Protein AF-A0A0F5VH90-F1 (afdb_monomer)

Secondary structure (DSSP, 8-state):
--HHHHHHHHHHHHHHHHHHHHHHHHH--HHHHHHHHHHHHHHHHHHHIIIIISS--TTSS-TT-S-PPP--HHHHHHHHHHHHHHHHTS-HHHHHHHHHHHHHHHS----

Radius of gyration: 16.77 Å; Cα contacts (8 Å, |Δi|>4): 88; chains: 1; bounding box: 46×40×39 Å

Sequence (111 aa):
MTMLIYFFMSILGVYLTHKASLPYTKNNKAPYFILWAIVYVFFNAQQYSMFFDKEVLSYWFFPLSDTSFEINGWIQANALFFLIINTATIPPSKVGRWFRISKGLLFPNRN

Foldseek 3Di:
DDPVVVVVLLVVLLVVLLVLLVVCLVPVDPVSVVSSVVSLCLNLVQLCCCQPVVWGDCPHPPVPDPDTDGNDPVNNVVSVVSNVSSVVSPRPPCVVVVVVVVCCVVCVPPD

pLDDT: mean 77.75, std 14.22, range [44.81, 93.62]

Structure (mmCIF, N/CA/C/O backbone):
data_AF-A0A0F5VH90-F1
#
_entry.id   AF-A0A0F5VH90-F1
#
loop_
_atom_site.group_PDB
_atom_site.id
_atom_site.type_symbol
_atom_site.label_atom_id
_atom_site.label_alt_id
_atom_site.label_comp_id
_atom_site.label_asym_id
_atom_site.label_entity_id
_atom_site.label_seq_id
_atom_site.pdbx_PDB_ins_code
_atom_site.Cartn_x
_atom_site.Cartn_y
_atom_site.Cartn_z
_atom_site.occupancy
_atom_site.B_iso_or_equiv
_atom_site.auth_seq_id
_atom_site.auth_comp_id
_atom_site.auth_asym_id
_atom_site.auth_atom_id
_atom_site.pdbx_PDB_model_num
ATOM 1 N N . MET A 1 1 ? 11.291 7.210 -13.775 1.00 61.59 1 MET A N 1
ATOM 2 C CA . MET A 1 1 ? 11.597 7.062 -12.324 1.00 61.59 1 MET A CA 1
ATOM 3 C C . MET A 1 1 ? 12.911 6.300 -12.113 1.00 61.59 1 MET A C 1
ATOM 5 O O . MET A 1 1 ? 13.117 5.301 -12.788 1.00 61.59 1 MET A O 1
ATOM 9 N N . THR A 1 2 ? 13.797 6.715 -11.193 1.00 71.19 2 THR A N 1
ATOM 10 C CA . THR A 1 2 ? 14.955 5.882 -10.799 1.00 71.19 2 THR A CA 1
ATOM 11 C C . THR A 1 2 ? 14.517 4.809 -9.795 1.00 71.19 2 THR A C 1
ATOM 13 O O . THR A 1 2 ? 13.737 5.088 -8.885 1.00 71.19 2 THR A O 1
ATOM 16 N N . MET A 1 3 ? 15.028 3.580 -9.936 1.00 73.06 3 MET A N 1
ATOM 17 C CA . MET A 1 3 ? 14.755 2.434 -9.040 1.00 73.06 3 MET A CA 1
ATOM 18 C C . MET A 1 3 ? 14.870 2.776 -7.545 1.00 73.06 3 MET A C 1
ATOM 20 O O . MET A 1 3 ? 14.125 2.264 -6.714 1.00 73.06 3 MET A O 1
ATOM 24 N N . LEU A 1 4 ? 15.784 3.683 -7.207 1.00 79.94 4 LEU A N 1
ATOM 25 C CA . LEU A 1 4 ? 16.024 4.127 -5.840 1.00 79.94 4 LEU A CA 1
ATOM 26 C C . LEU A 1 4 ? 14.834 4.905 -5.256 1.00 79.94 4 LEU A C 1
ATOM 28 O O . LEU A 1 4 ? 14.458 4.671 -4.110 1.00 79.94 4 LEU A O 1
ATOM 32 N N . ILE A 1 5 ? 14.202 5.778 -6.049 1.00 78.88 5 ILE A N 1
ATOM 33 C CA . ILE A 1 5 ? 13.009 6.530 -5.629 1.00 78.88 5 ILE A CA 1
ATOM 34 C C . ILE A 1 5 ? 11.844 5.568 -5.388 1.00 78.88 5 ILE A C 1
ATOM 36 O O . ILE A 1 5 ? 11.161 5.678 -4.373 1.00 78.88 5 ILE A O 1
ATOM 40 N N . TYR A 1 6 ? 11.649 4.589 -6.275 1.00 79.38 6 TYR A N 1
ATOM 41 C CA . TYR A 1 6 ? 10.637 3.548 -6.087 1.00 79.38 6 TYR A CA 1
ATOM 42 C C . TYR A 1 6 ? 10.827 2.800 -4.764 1.00 79.38 6 TYR A C 1
ATOM 44 O O . TYR A 1 6 ? 9.881 2.653 -3.988 1.00 79.38 6 TYR A O 1
ATOM 52 N N . PHE A 1 7 ? 12.053 2.348 -4.492 1.00 84.19 7 PHE A N 1
ATOM 53 C CA . PHE A 1 7 ? 12.355 1.580 -3.289 1.00 84.19 7 PHE A CA 1
ATOM 54 C C . PHE A 1 7 ? 12.126 2.412 -2.023 1.00 84.19 7 PHE A C 1
ATOM 56 O O . PHE A 1 7 ? 11.484 1.951 -1.078 1.00 84.19 7 PHE A O 1
ATOM 63 N N . PHE A 1 8 ? 12.561 3.675 -2.039 1.00 86.88 8 PHE A N 1
ATOM 64 C CA . PHE A 1 8 ? 12.330 4.614 -0.946 1.00 86.88 8 PHE A CA 1
ATOM 65 C C . PHE A 1 8 ? 10.835 4.844 -0.693 1.00 86.88 8 PHE A C 1
ATOM 67 O O . PHE A 1 8 ? 10.374 4.720 0.442 1.00 86.88 8 PHE A O 1
ATOM 74 N N . MET A 1 9 ? 10.061 5.106 -1.748 1.00 85.38 9 MET A N 1
ATOM 75 C CA . MET A 1 9 ? 8.614 5.316 -1.646 1.00 85.38 9 MET A CA 1
ATOM 76 C C . MET A 1 9 ? 7.880 4.057 -1.179 1.00 85.38 9 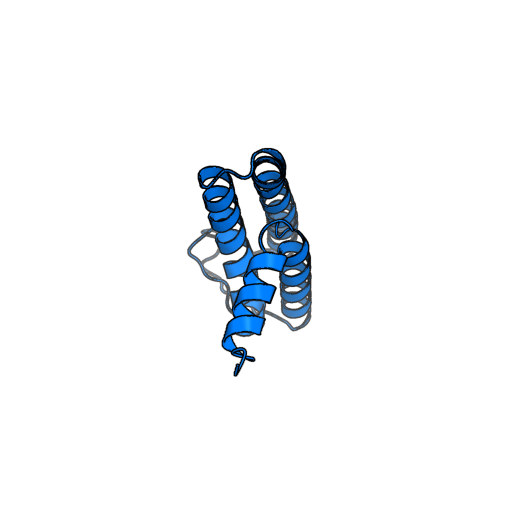MET A C 1
ATOM 78 O O . MET A 1 9 ? 6.907 4.156 -0.435 1.00 85.38 9 MET A O 1
ATOM 82 N N . SER A 1 10 ? 8.362 2.874 -1.557 1.00 87.69 10 SER A N 1
ATOM 83 C CA . SER A 1 10 ? 7.785 1.599 -1.126 1.00 87.69 10 SER A CA 1
ATOM 84 C C . SER A 1 10 ? 8.027 1.340 0.364 1.00 87.69 10 SER A C 1
ATOM 86 O O . SER A 1 10 ? 7.089 0.999 1.086 1.00 87.69 10 SER A O 1
ATOM 88 N N . ILE A 1 11 ? 9.246 1.587 0.858 1.00 91.19 11 ILE A N 1
ATOM 89 C CA . ILE A 1 11 ? 9.564 1.519 2.295 1.00 91.19 11 ILE A CA 1
ATOM 90 C C . ILE A 1 11 ? 8.746 2.548 3.079 1.00 91.19 11 ILE A C 1
ATOM 92 O O . ILE A 1 11 ? 8.159 2.219 4.114 1.00 91.19 11 ILE A O 1
ATOM 96 N N . LEU A 1 12 ? 8.677 3.785 2.581 1.00 90.62 12 LEU A N 1
ATOM 97 C CA . LEU A 1 12 ? 7.886 4.844 3.196 1.00 90.62 12 LEU A CA 1
ATOM 98 C C . LEU A 1 12 ? 6.403 4.457 3.259 1.00 90.62 12 LEU A C 1
ATOM 100 O O . LEU A 1 12 ? 5.772 4.634 4.299 1.00 90.62 12 LEU A O 1
ATOM 104 N N . GLY A 1 13 ? 5.868 3.871 2.187 1.00 89.62 13 GLY A N 1
ATOM 105 C CA . GLY A 1 13 ? 4.498 3.372 2.128 1.00 89.62 13 GLY A CA 1
ATOM 106 C C . GLY A 1 13 ? 4.207 2.313 3.185 1.00 89.62 13 GLY A C 1
ATOM 107 O O . GLY A 1 13 ? 3.218 2.430 3.910 1.00 89.62 13 GLY A O 1
ATOM 108 N N . VAL A 1 14 ? 5.100 1.334 3.352 1.00 92.19 14 VAL A N 1
ATOM 109 C CA . VAL A 1 14 ? 4.989 0.324 4.419 1.00 92.19 14 VAL A CA 1
ATOM 110 C C . VAL A 1 14 ? 5.005 0.978 5.799 1.00 92.19 14 VAL A C 1
ATOM 112 O O . VAL A 1 14 ? 4.144 0.691 6.635 1.00 92.19 14 VAL A O 1
ATOM 115 N N . TYR A 1 15 ? 5.952 1.887 6.040 1.00 93.62 15 TYR A N 1
ATOM 116 C CA . TYR A 1 15 ? 6.072 2.587 7.317 1.00 93.62 15 TYR A CA 1
ATOM 117 C C . TYR A 1 15 ? 4.809 3.389 7.652 1.00 93.62 15 TYR A C 1
ATOM 119 O O . TYR A 1 15 ? 4.274 3.265 8.756 1.00 93.62 15 TYR A O 1
ATOM 127 N N . LEU A 1 16 ? 4.298 4.175 6.701 1.00 92.94 16 LEU A N 1
ATOM 128 C CA . LEU A 1 16 ? 3.093 4.984 6.883 1.00 92.94 16 LEU A CA 1
ATOM 129 C C . LEU A 1 16 ? 1.849 4.116 7.074 1.00 92.94 16 LEU A C 1
ATOM 131 O O . LEU A 1 16 ? 1.047 4.401 7.963 1.00 92.94 16 LEU A O 1
ATOM 135 N N . THR A 1 17 ? 1.714 3.030 6.312 1.00 92.75 17 THR A N 1
ATOM 136 C CA . THR A 1 17 ? 0.592 2.091 6.452 1.00 92.75 17 THR A CA 1
ATOM 137 C C . THR A 1 17 ? 0.608 1.425 7.829 1.00 92.75 17 THR A C 1
ATOM 139 O O . THR A 1 17 ? -0.420 1.379 8.509 1.00 92.75 17 THR A O 1
ATOM 142 N N . HIS A 1 18 ? 1.781 0.993 8.303 1.00 92.69 18 HIS A N 1
ATOM 143 C CA . HIS A 1 18 ? 1.941 0.466 9.656 1.00 92.69 18 HIS A CA 1
ATOM 144 C C . HIS A 1 18 ? 1.617 1.522 10.724 1.00 92.69 18 HIS A C 1
ATOM 146 O O . HIS A 1 18 ? 0.850 1.260 11.650 1.00 92.69 18 HIS A O 1
ATOM 152 N N . LYS A 1 19 ? 2.132 2.750 10.596 1.00 93.19 19 LYS A N 1
ATOM 153 C CA . LYS A 1 19 ? 1.818 3.832 11.543 1.00 93.19 19 LYS A CA 1
ATOM 154 C C . LYS A 1 19 ? 0.332 4.177 11.561 1.00 93.19 19 LYS A C 1
ATOM 156 O O . LYS A 1 19 ? -0.198 4.426 12.641 1.00 93.19 19 LYS A O 1
ATOM 161 N N . ALA A 1 20 ? -0.347 4.142 10.417 1.00 92.06 20 ALA A N 1
ATOM 162 C CA . ALA A 1 20 ? -1.786 4.366 10.325 1.00 92.06 20 ALA A CA 1
ATOM 163 C C . ALA A 1 20 ? -2.609 3.221 10.948 1.00 92.06 20 ALA A C 1
ATOM 165 O O . ALA A 1 20 ? -3.706 3.464 11.457 1.00 92.06 20 ALA A O 1
ATOM 166 N N . SER A 1 21 ? -2.085 1.988 10.977 1.00 92.06 21 SER A N 1
ATOM 167 C CA . SER A 1 21 ? -2.784 0.842 11.578 1.00 92.06 21 SER A CA 1
ATOM 168 C C . SER A 1 21 ? -2.741 0.838 13.114 1.00 92.06 21 SER A C 1
ATOM 170 O O . SER A 1 21 ? -3.664 0.320 13.757 1.00 92.06 21 SER A O 1
ATOM 172 N N . LEU A 1 22 ? -1.728 1.463 13.732 1.00 91.56 22 LEU A N 1
ATOM 173 C CA . LEU A 1 22 ? -1.570 1.515 15.194 1.00 91.56 22 LEU A CA 1
ATOM 174 C C . LEU A 1 22 ? -2.729 2.246 15.911 1.00 91.56 22 LEU A C 1
ATOM 176 O O . LEU A 1 22 ? -3.305 1.659 16.835 1.00 91.56 22 LEU A O 1
ATOM 180 N N . PRO A 1 23 ? -3.148 3.470 15.513 1.00 90.25 23 PRO A N 1
ATOM 181 C CA . PRO A 1 23 ? -4.299 4.144 16.114 1.00 90.25 23 PRO A CA 1
ATOM 182 C C . PRO A 1 23 ? -5.589 3.334 16.023 1.00 90.25 23 PRO A C 1
ATOM 184 O O . PRO A 1 23 ? -6.383 3.335 16.967 1.00 90.25 23 PRO A O 1
ATOM 187 N N . TYR A 1 24 ? -5.801 2.628 14.909 1.00 87.19 24 TYR A N 1
ATOM 188 C CA . TYR A 1 24 ? -6.969 1.769 14.760 1.00 87.19 24 TYR A CA 1
ATOM 189 C C . TYR A 1 24 ? -6.888 0.548 15.679 1.00 87.19 24 TYR A C 1
ATOM 191 O O . TYR A 1 24 ? -7.866 0.237 16.353 1.00 87.19 24 TYR A O 1
ATOM 199 N N . THR A 1 25 ? -5.724 -0.092 15.780 1.00 86.50 25 THR A N 1
ATOM 200 C CA . THR A 1 25 ? -5.512 -1.231 16.688 1.00 86.50 25 THR A CA 1
ATOM 201 C C . THR A 1 25 ? -5.759 -0.842 18.147 1.00 86.50 25 THR A C 1
ATOM 203 O O . THR A 1 25 ? -6.372 -1.606 18.888 1.00 86.50 25 THR A O 1
ATOM 206 N N . LYS A 1 26 ? -5.354 0.369 18.550 1.00 88.06 26 LYS A N 1
ATOM 207 C CA . LYS A 1 26 ? -5.527 0.867 19.922 1.00 88.06 26 LYS A CA 1
ATOM 208 C C . LYS A 1 26 ? -6.961 1.304 20.239 1.00 88.06 26 LYS A C 1
ATOM 210 O O . LYS A 1 26 ? -7.466 1.002 21.313 1.00 88.06 26 LYS A O 1
ATOM 215 N N . ASN A 1 27 ? -7.603 2.043 19.333 1.00 86.69 27 ASN A N 1
ATOM 216 C CA . ASN A 1 27 ? -8.879 2.709 19.621 1.00 86.69 27 ASN A CA 1
ATOM 217 C C . ASN A 1 27 ? -10.099 2.002 19.012 1.00 86.69 27 ASN A C 1
ATOM 219 O O . ASN A 1 27 ? -11.226 2.276 19.417 1.00 86.69 27 ASN A O 1
ATOM 223 N N . AS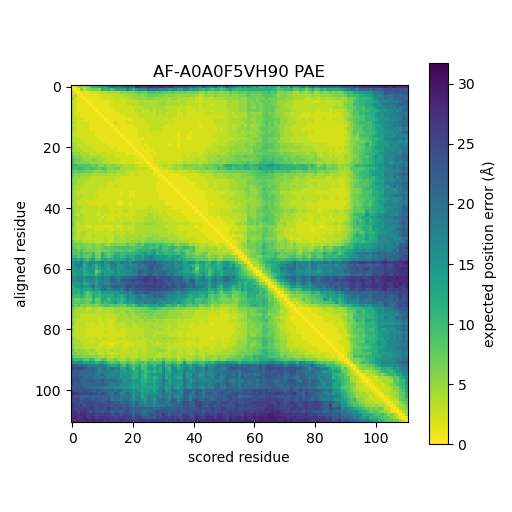N A 1 28 ? -9.895 1.155 17.999 1.00 85.75 28 ASN A N 1
ATOM 224 C CA . ASN A 1 28 ? -10.923 0.440 17.235 1.00 85.75 28 ASN A CA 1
ATOM 225 C C . ASN A 1 28 ? -12.068 1.332 16.701 1.00 85.75 28 ASN A C 1
ATOM 227 O O . ASN A 1 28 ? -13.202 0.882 16.536 1.00 85.75 28 ASN A O 1
ATOM 231 N N . LYS A 1 29 ? -11.787 2.613 16.418 1.00 86.81 29 LYS A N 1
ATOM 232 C CA . LYS A 1 29 ? -12.774 3.562 15.875 1.00 86.81 29 LYS A CA 1
ATOM 233 C C . LYS A 1 29 ? -12.727 3.597 14.348 1.00 86.81 29 LYS A C 1
ATOM 235 O O . LYS A 1 29 ? -11.650 3.602 13.755 1.00 86.81 29 LYS A O 1
ATOM 240 N N . ALA A 1 30 ? -13.903 3.703 13.729 1.00 88.50 30 ALA A N 1
ATOM 241 C CA . ALA A 1 30 ? -14.077 3.805 12.279 1.00 88.50 30 ALA A CA 1
ATOM 242 C C . ALA A 1 30 ? -13.184 4.854 11.575 1.00 88.50 30 ALA A C 1
ATOM 244 O O . ALA A 1 30 ? -12.581 4.487 10.571 1.00 88.50 30 ALA A O 1
ATOM 245 N N . PRO A 1 31 ? -13.007 6.101 12.065 1.00 91.69 31 PRO A N 1
ATOM 246 C CA . PRO A 1 31 ? -12.156 7.082 11.381 1.00 91.69 31 PRO A CA 1
ATOM 247 C C . PRO A 1 31 ? -10.699 6.628 11.227 1.00 91.69 31 PRO A C 1
ATOM 249 O O . PRO A 1 31 ? -10.105 6.846 10.177 1.00 91.69 31 PRO A O 1
ATOM 252 N N . TYR A 1 32 ? -10.129 5.937 12.221 1.00 90.19 32 TYR A N 1
ATOM 253 C CA . TYR A 1 32 ? -8.765 5.409 12.108 1.00 90.19 32 TYR A CA 1
ATOM 254 C C . TYR A 1 32 ? -8.675 4.250 11.114 1.00 90.19 32 TYR A C 1
ATOM 256 O O . TYR A 1 32 ? -7.667 4.115 10.429 1.00 90.19 32 TYR A O 1
ATOM 264 N N . PHE A 1 33 ? -9.730 3.436 11.010 1.00 89.06 33 PHE A N 1
ATOM 265 C CA . PHE A 1 33 ? -9.809 2.400 9.983 1.00 89.06 33 PHE A CA 1
ATOM 266 C C . PHE A 1 33 ? -9.883 3.006 8.583 1.00 89.06 33 PHE A C 1
ATOM 268 O O . PHE A 1 33 ? -9.170 2.552 7.699 1.00 89.06 33 PHE A O 1
ATOM 275 N N . ILE A 1 34 ? -10.713 4.034 8.387 1.00 91.06 34 ILE A N 1
ATOM 276 C CA . ILE A 1 34 ? -10.843 4.728 7.099 1.00 91.06 34 ILE A CA 1
ATOM 277 C C . ILE A 1 34 ? -9.506 5.364 6.711 1.00 91.06 34 ILE A C 1
ATOM 279 O O . ILE A 1 34 ? -9.056 5.177 5.587 1.00 91.06 34 ILE A O 1
ATOM 283 N N . LEU A 1 35 ? -8.834 6.039 7.649 1.00 91.88 35 LEU A N 1
ATOM 284 C CA . LEU A 1 35 ? -7.505 6.605 7.418 1.00 91.88 35 LEU A CA 1
ATOM 285 C C . LEU A 1 35 ? -6.495 5.528 7.001 1.00 91.88 35 LEU A C 1
ATOM 287 O O . LEU A 1 35 ? -5.806 5.692 5.997 1.00 91.88 35 LEU A O 1
ATOM 291 N N . TRP A 1 36 ? -6.431 4.416 7.739 1.00 92.75 36 TRP A N 1
ATOM 292 C CA . TRP A 1 36 ? -5.574 3.286 7.383 1.00 92.75 36 TRP A CA 1
ATOM 293 C C . TRP A 1 36 ? -5.922 2.715 6.003 1.00 92.75 36 TRP A C 1
ATOM 295 O O . TRP A 1 36 ? -5.018 2.487 5.208 1.00 92.75 36 TRP A O 1
ATOM 305 N N . ALA A 1 37 ? -7.207 2.524 5.699 1.00 90.88 37 ALA A N 1
ATOM 306 C CA . ALA A 1 37 ? -7.661 1.958 4.433 1.00 90.88 37 ALA A CA 1
ATOM 307 C C . ALA A 1 37 ? -7.302 2.859 3.246 1.00 90.88 37 ALA A C 1
ATOM 309 O O . ALA A 1 37 ? -6.856 2.352 2.221 1.00 90.88 37 ALA A O 1
ATOM 310 N N . ILE A 1 38 ? -7.431 4.182 3.398 1.00 91.25 38 ILE A N 1
ATOM 311 C CA . ILE A 1 38 ? -6.996 5.149 2.385 1.00 91.25 38 ILE A CA 1
ATOM 312 C C . ILE A 1 38 ? -5.493 5.004 2.150 1.00 91.25 38 ILE A C 1
ATOM 314 O O . ILE A 1 38 ? -5.095 4.773 1.016 1.00 91.25 38 ILE A O 1
ATOM 318 N N . VAL A 1 39 ? -4.668 5.061 3.204 1.00 90.75 39 VAL A N 1
ATOM 319 C CA . VAL A 1 39 ? -3.203 4.919 3.084 1.00 90.75 39 VAL A CA 1
ATOM 320 C C . VAL A 1 39 ? -2.825 3.572 2.452 1.00 90.75 39 VAL A C 1
ATOM 322 O O . VAL A 1 39 ? -2.005 3.528 1.537 1.00 90.75 39 VAL A O 1
ATOM 325 N N . TYR A 1 40 ? -3.467 2.484 2.881 1.00 90.94 40 TYR A N 1
ATOM 326 C CA . TYR A 1 40 ? -3.241 1.141 2.355 1.00 90.94 40 TYR A CA 1
ATOM 327 C C . TYR A 1 40 ? -3.556 1.058 0.859 1.00 90.94 40 TYR A C 1
ATOM 329 O O . TYR A 1 40 ? -2.702 0.620 0.089 1.00 90.94 40 TYR A O 1
ATOM 337 N N . VAL A 1 41 ? -4.749 1.488 0.432 1.00 89.31 41 VAL A N 1
ATOM 338 C CA . VAL A 1 41 ? -5.150 1.465 -0.985 1.00 89.31 41 VAL A CA 1
ATOM 339 C C . VAL A 1 41 ? -4.208 2.328 -1.814 1.00 89.31 41 VAL A C 1
ATOM 341 O O . VAL A 1 41 ? -3.755 1.891 -2.866 1.00 89.31 41 VAL A O 1
ATOM 344 N N . PHE A 1 42 ? -3.852 3.508 -1.311 1.00 86.25 42 PHE A N 1
ATOM 345 C CA . PHE A 1 42 ? -2.990 4.455 -2.007 1.00 86.25 42 PHE A CA 1
ATOM 346 C C . PHE A 1 42 ? -1.617 3.859 -2.347 1.00 86.25 42 PHE A C 1
ATOM 348 O O . PHE A 1 42 ? -1.182 3.914 -3.495 1.00 86.25 42 PHE A O 1
ATOM 355 N N . PHE A 1 43 ? -0.940 3.246 -1.371 1.00 85.06 43 PHE A N 1
ATOM 356 C CA . PHE A 1 43 ? 0.385 2.661 -1.595 1.00 85.06 43 PHE A CA 1
ATOM 357 C C . PHE A 1 43 ? 0.333 1.292 -2.283 1.00 85.06 43 PHE A C 1
ATOM 359 O O . PHE A 1 43 ? 1.229 0.984 -3.069 1.00 85.06 43 PHE A O 1
ATOM 366 N N . ASN A 1 44 ? -0.700 0.475 -2.041 1.00 88.44 44 ASN A N 1
ATOM 367 C CA . ASN A 1 44 ? -0.815 -0.839 -2.686 1.00 88.44 44 ASN A CA 1
ATOM 368 C C . ASN A 1 44 ? -1.287 -0.755 -4.136 1.00 88.44 44 ASN A C 1
ATOM 370 O O . ASN A 1 44 ? -0.867 -1.598 -4.920 1.00 88.44 44 ASN A O 1
ATOM 374 N N . ALA A 1 45 ? -2.092 0.240 -4.524 1.00 85.50 45 ALA A N 1
ATOM 375 C CA . ALA A 1 45 ? -2.526 0.402 -5.914 1.00 85.50 45 ALA A CA 1
ATOM 376 C C . ALA A 1 45 ? -1.330 0.526 -6.871 1.00 85.50 45 ALA A C 1
ATOM 378 O O . ALA A 1 45 ? -1.329 -0.062 -7.950 1.00 85.50 45 ALA A O 1
ATOM 379 N N . GLN A 1 46 ? -0.269 1.214 -6.440 1.00 82.62 46 GLN A N 1
ATOM 380 C CA . GLN A 1 46 ? 0.961 1.325 -7.217 1.00 82.62 46 GLN A CA 1
ATOM 381 C C . GLN A 1 46 ? 1.665 -0.025 -7.392 1.00 82.62 46 GLN A C 1
ATOM 383 O O . GLN A 1 46 ? 2.065 -0.375 -8.500 1.00 82.62 46 GLN A O 1
ATOM 388 N N . GLN A 1 47 ? 1.826 -0.775 -6.299 1.00 86.94 47 GLN A N 1
ATOM 389 C CA . GLN A 1 47 ? 2.495 -2.077 -6.322 1.00 86.94 47 GLN A CA 1
ATOM 390 C C . GLN A 1 47 ? 1.678 -3.101 -7.117 1.00 86.94 47 GLN A C 1
ATOM 392 O O . GLN A 1 47 ? 2.231 -3.899 -7.867 1.00 86.94 47 GLN A O 1
ATOM 397 N N . TYR A 1 48 ? 0.352 -3.033 -6.999 1.00 87.38 48 TYR A N 1
ATOM 398 C CA . TYR A 1 48 ? -0.587 -3.833 -7.773 1.00 87.38 48 TYR A CA 1
ATOM 399 C C . TYR A 1 48 ? -0.423 -3.576 -9.273 1.00 87.38 48 TYR A C 1
ATOM 401 O O . TYR A 1 48 ? -0.170 -4.517 -10.019 1.00 87.38 48 TYR A O 1
ATOM 409 N N . SER A 1 49 ? -0.480 -2.309 -9.692 1.00 83.69 49 SER A N 1
ATOM 410 C CA . SER A 1 49 ? -0.302 -1.904 -11.092 1.00 83.69 49 SER A CA 1
ATOM 411 C C . SER A 1 49 ? 1.041 -2.377 -11.654 1.00 83.69 49 SER A C 1
ATOM 413 O O . SER A 1 49 ? 1.113 -2.919 -12.753 1.00 83.69 49 SER A O 1
ATOM 415 N N . MET A 1 50 ? 2.120 -2.247 -10.877 1.00 81.31 50 MET A N 1
ATOM 416 C CA . MET A 1 50 ? 3.446 -2.687 -11.318 1.00 81.31 50 MET A CA 1
ATOM 417 C C . MET A 1 50 ? 3.552 -4.208 -11.458 1.00 81.31 50 MET A C 1
ATOM 419 O O . MET A 1 50 ? 4.262 -4.698 -12.336 1.00 81.31 50 MET A O 1
ATOM 423 N N . PHE A 1 51 ? 2.873 -4.959 -10.591 1.00 87.00 51 PHE A N 1
ATOM 424 C CA . PHE A 1 5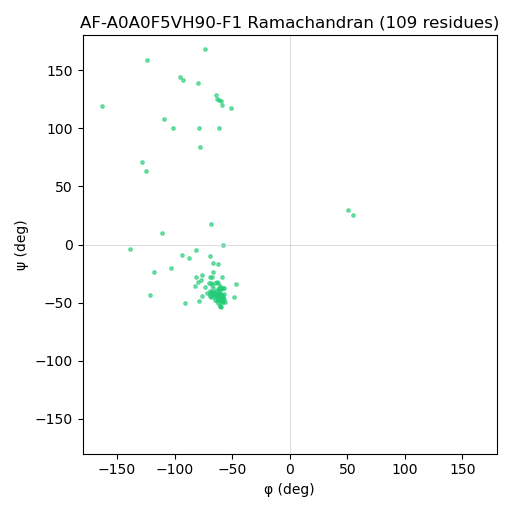1 ? 2.918 -6.416 -10.614 1.00 87.00 51 PHE A CA 1
ATOM 425 C C . PHE A 1 51 ? 2.017 -7.017 -11.701 1.00 87.00 51 PHE A C 1
ATOM 427 O O . PHE A 1 51 ? 2.472 -7.872 -12.459 1.00 87.00 51 PHE A O 1
ATOM 434 N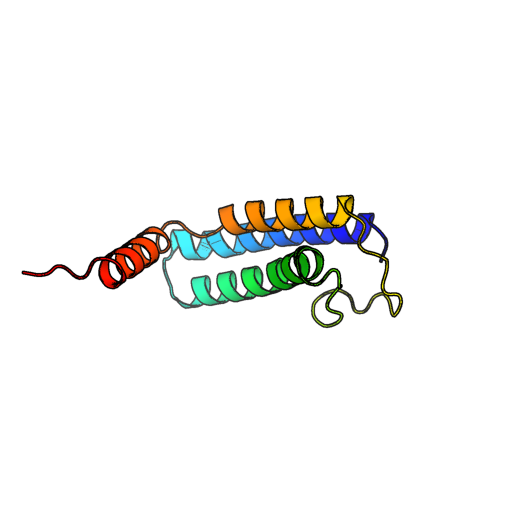 N . PHE A 1 52 ? 0.759 -6.578 -11.781 1.00 84.62 52 PHE A N 1
ATOM 435 C CA . PHE A 1 52 ? -0.249 -7.160 -12.673 1.00 84.62 52 PHE A CA 1
ATOM 436 C C . PHE A 1 52 ? -0.290 -6.486 -14.040 1.00 84.62 52 PHE A C 1
ATOM 438 O O . PHE A 1 52 ? -0.211 -7.170 -15.060 1.00 84.62 52 PHE A O 1
ATOM 445 N N . ASP A 1 53 ? -0.364 -5.158 -14.056 1.00 79.06 53 ASP A N 1
ATOM 446 C CA . ASP A 1 53 ? -0.577 -4.389 -15.286 1.00 79.06 53 ASP A CA 1
ATOM 447 C C . ASP A 1 53 ? 0.748 -4.066 -15.985 1.00 79.06 53 ASP A C 1
ATOM 449 O O . ASP A 1 53 ? 0.771 -3.664 -17.142 1.00 79.06 53 ASP A O 1
ATOM 453 N N . LYS A 1 54 ? 1.876 -4.289 -15.293 1.00 77.81 54 LYS A N 1
ATOM 454 C CA . LYS A 1 54 ? 3.232 -3.937 -15.744 1.00 77.81 54 LYS A CA 1
ATOM 455 C C . LYS A 1 54 ? 3.361 -2.455 -16.105 1.00 77.81 54 LYS A C 1
ATOM 457 O O . LYS A 1 54 ? 4.257 -2.066 -16.851 1.00 77.81 54 LYS A O 1
ATOM 462 N N . GLU A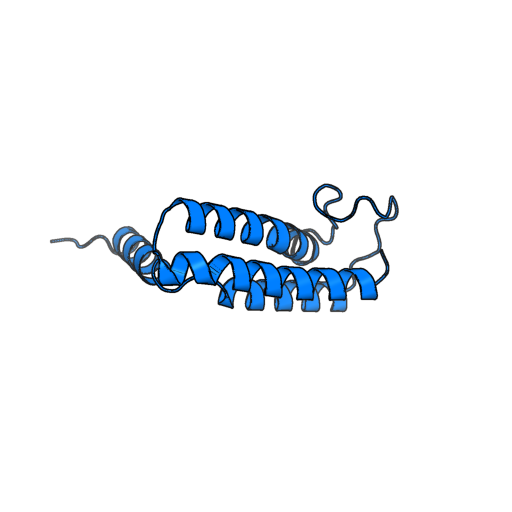 1 55 ? 2.510 -1.636 -15.500 1.00 71.12 55 GLU A N 1
ATOM 463 C CA . GLU A 1 55 ? 2.432 -0.198 -15.698 1.00 71.12 55 GLU A CA 1
ATOM 464 C C . GLU A 1 55 ? 2.574 0.535 -14.364 1.00 71.12 55 GLU A C 1
ATOM 466 O O . GLU A 1 55 ? 2.350 -0.009 -13.277 1.00 71.12 55 GLU A O 1
ATOM 471 N N . VAL A 1 56 ? 2.957 1.806 -14.442 1.00 67.94 56 VAL A N 1
ATOM 472 C CA . VAL A 1 56 ? 3.050 2.705 -13.292 1.00 67.94 56 VAL A CA 1
ATOM 473 C C . VAL A 1 56 ? 1.928 3.723 -13.416 1.00 67.94 56 VAL A C 1
ATOM 475 O O . VAL A 1 56 ? 2.001 4.609 -14.258 1.00 67.94 56 VAL A O 1
ATOM 478 N N . LEU A 1 57 ? 0.903 3.622 -12.566 1.00 67.38 57 LEU A N 1
ATOM 479 C CA . LEU A 1 57 ? -0.159 4.630 -12.517 1.00 67.38 57 LEU A CA 1
ATOM 480 C C . LEU A 1 57 ? 0.419 6.017 -12.190 1.00 67.38 57 LEU A C 1
ATOM 482 O O . LEU A 1 57 ? 0.967 6.231 -11.109 1.00 67.38 57 LEU A O 1
ATOM 486 N N . SER A 1 58 ? 0.234 6.978 -13.095 1.00 60.94 58 SER A N 1
ATOM 487 C CA . SER A 1 58 ? 0.774 8.343 -12.970 1.00 60.94 58 SER A CA 1
ATOM 488 C C . SER A 1 58 ? 0.130 9.191 -11.860 1.00 60.94 58 SER A C 1
ATOM 490 O O . SER A 1 58 ? 0.607 10.279 -11.554 1.00 60.94 58 SER A O 1
ATOM 492 N N . TYR A 1 59 ? -0.966 8.733 -11.249 1.00 57.28 59 TYR A N 1
ATOM 493 C CA . TYR A 1 59 ? -1.934 9.628 -10.603 1.00 57.28 59 TYR A CA 1
ATOM 494 C C . TYR A 1 59 ? -1.743 9.898 -9.103 1.00 57.28 59 TYR A C 1
ATOM 496 O O . TYR A 1 59 ? -2.427 10.772 -8.578 1.00 57.28 59 TYR A O 1
ATOM 504 N N . TRP A 1 60 ? -0.851 9.196 -8.393 1.00 56.25 60 TRP A N 1
ATOM 505 C CA . TRP A 1 60 ? -0.937 9.180 -6.920 1.00 56.25 60 TRP A CA 1
ATOM 506 C C . TRP A 1 60 ? 0.305 9.688 -6.163 1.00 56.25 60 TRP A C 1
ATOM 508 O O . TRP A 1 60 ? 0.154 10.484 -5.242 1.00 56.25 60 TRP A O 1
ATOM 518 N N . PHE A 1 61 ? 1.531 9.317 -6.546 1.00 53.41 61 PHE A N 1
ATOM 519 C CA . PHE A 1 61 ? 2.769 9.827 -5.908 1.00 53.41 61 PHE A CA 1
ATOM 520 C C . PHE A 1 61 ? 3.897 10.161 -6.889 1.00 53.41 61 PHE A C 1
ATOM 522 O O . PHE A 1 61 ? 4.947 10.656 -6.480 1.00 53.41 61 PHE A O 1
ATOM 529 N N . PHE A 1 62 ? 3.690 9.901 -8.179 1.00 54.06 62 PHE A N 1
ATOM 530 C CA . PHE A 1 62 ? 4.736 9.988 -9.189 1.00 54.06 62 PHE A CA 1
ATOM 531 C C . PHE A 1 62 ? 4.342 10.916 -10.341 1.00 54.06 62 PHE A C 1
ATOM 533 O O . PHE A 1 62 ? 4.334 10.474 -11.485 1.00 54.06 62 PHE A O 1
ATOM 540 N N . PRO A 1 63 ? 4.134 12.226 -10.104 1.00 50.31 63 PRO A N 1
ATOM 541 C CA . PRO A 1 63 ? 4.121 13.205 -11.194 1.00 50.31 63 PRO A CA 1
ATOM 542 C C . PRO A 1 63 ? 5.520 13.390 -11.834 1.00 50.31 63 PRO A C 1
ATOM 544 O O . PRO A 1 63 ? 5.785 14.404 -12.463 1.00 50.31 63 PRO A O 1
ATOM 547 N N . LEU A 1 64 ?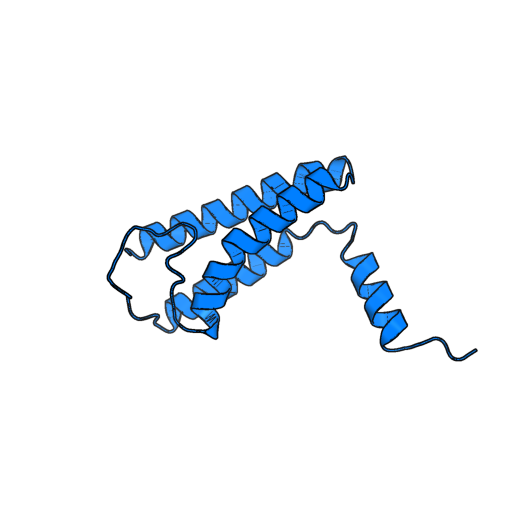 6.458 12.455 -11.629 1.00 45.81 64 LEU A N 1
ATOM 548 C CA . LEU A 1 64 ? 7.899 12.654 -11.814 1.00 45.81 64 LEU A CA 1
ATOM 549 C C . LEU A 1 64 ? 8.511 11.900 -12.995 1.00 45.81 64 LEU A C 1
ATOM 551 O O . LEU A 1 64 ? 9.735 11.888 -13.126 1.00 45.81 64 LEU A O 1
ATOM 555 N N . SER A 1 65 ? 7.716 11.304 -13.881 1.00 44.81 65 SER A N 1
ATOM 556 C CA . SER A 1 65 ? 8.223 11.037 -15.224 1.00 44.81 65 SER A CA 1
ATOM 557 C C . SER A 1 65 ? 7.116 10.746 -16.227 1.00 44.81 65 SER A C 1
ATOM 559 O O . SER A 1 65 ? 6.489 9.696 -16.141 1.00 44.81 65 SER A O 1
ATOM 561 N N . ASP A 1 66 ? 7.033 11.583 -17.264 1.00 51.53 66 ASP A N 1
ATOM 562 C CA . ASP A 1 66 ? 6.431 11.274 -18.575 1.00 51.53 66 ASP A CA 1
ATOM 563 C C . ASP A 1 66 ? 7.095 10.067 -19.275 1.00 51.53 66 ASP A C 1
ATOM 565 O O . ASP A 1 66 ? 6.728 9.681 -20.380 1.00 51.53 66 ASP A O 1
ATOM 569 N N . THR A 1 67 ? 8.102 9.457 -18.646 1.00 51.16 67 THR A N 1
ATOM 570 C CA . THR A 1 67 ? 8.767 8.251 -19.115 1.00 51.16 67 THR A CA 1
ATOM 571 C C . THR A 1 67 ? 8.260 7.044 -18.335 1.00 51.16 67 THR A C 1
ATOM 573 O O . THR A 1 67 ? 8.680 6.758 -17.208 1.00 51.16 67 THR A O 1
ATOM 576 N N . SER A 1 68 ? 7.344 6.308 -18.962 1.00 55.28 68 SER A N 1
ATOM 577 C CA . SER A 1 68 ? 7.133 4.893 -18.669 1.00 55.28 68 SER A CA 1
ATOM 578 C C . SER A 1 68 ? 8.495 4.193 -18.732 1.00 55.28 68 SER A C 1
ATOM 580 O O . SER A 1 68 ? 9.152 4.220 -19.772 1.00 55.28 68 SER A O 1
ATOM 582 N N . PHE A 1 69 ? 8.961 3.615 -17.626 1.00 64.25 69 PHE A N 1
ATOM 583 C CA . PHE A 1 69 ? 10.119 2.721 -17.659 1.00 64.25 69 PHE A CA 1
ATOM 584 C C . PHE A 1 69 ? 9.612 1.286 -17.765 1.00 64.25 69 PHE A C 1
ATOM 586 O O . PHE A 1 69 ? 8.578 0.950 -17.186 1.00 64.25 69 PHE A O 1
ATOM 593 N N . GLU A 1 70 ? 10.331 0.438 -18.496 1.00 64.62 70 GLU A N 1
ATOM 594 C CA . GLU A 1 70 ? 9.965 -0.970 -18.598 1.00 64.62 70 GLU A CA 1
ATOM 595 C C . GLU A 1 70 ? 10.042 -1.647 -17.228 1.00 64.62 70 GLU A C 1
ATOM 597 O O . GLU A 1 70 ? 11.074 -1.641 -16.547 1.00 64.62 70 GLU A O 1
ATOM 602 N N . ILE A 1 71 ? 8.935 -2.268 -16.830 1.00 69.38 71 ILE A N 1
ATOM 603 C CA . ILE A 1 71 ? 8.888 -3.093 -15.633 1.00 69.38 71 ILE A CA 1
ATOM 604 C C . ILE A 1 71 ? 9.500 -4.453 -15.965 1.00 69.38 71 ILE A C 1
ATOM 606 O O . ILE A 1 71 ? 8.852 -5.330 -16.538 1.00 69.38 71 ILE A O 1
ATOM 610 N N . ASN A 1 72 ? 10.762 -4.638 -15.582 1.00 78.62 72 ASN A N 1
ATOM 611 C CA . ASN A 1 72 ? 11.418 -5.938 -15.674 1.00 78.62 72 ASN A CA 1
ATOM 612 C C . ASN A 1 72 ? 10.902 -6.912 -14.587 1.00 78.62 72 ASN A C 1
ATOM 614 O O . ASN A 1 72 ? 10.250 -6.518 -13.614 1.00 78.62 72 ASN A O 1
ATOM 618 N N . GLY A 1 73 ? 11.240 -8.199 -14.718 1.00 82.12 73 GLY A N 1
ATOM 619 C CA . GLY A 1 73 ? 10.822 -9.229 -13.755 1.00 82.12 73 GLY A CA 1
ATOM 620 C C . GLY A 1 73 ? 11.292 -8.982 -12.312 1.00 82.12 73 GLY A C 1
ATOM 621 O O . GLY A 1 73 ? 10.601 -9.356 -11.367 1.00 82.12 73 GLY A O 1
ATOM 622 N N . TRP A 1 74 ? 12.422 -8.294 -12.115 1.00 83.31 74 TRP A N 1
ATOM 623 C CA . TRP A 1 74 ? 12.908 -7.924 -10.781 1.00 83.31 74 TRP A CA 1
ATOM 624 C C . TRP A 1 74 ? 12.029 -6.869 -10.110 1.00 83.31 74 TRP A C 1
ATOM 626 O O . TRP A 1 74 ? 11.763 -6.963 -8.911 1.00 83.31 74 TRP A O 1
ATOM 636 N N . ILE A 1 75 ? 11.555 -5.876 -10.859 1.00 82.38 75 ILE A N 1
ATOM 637 C CA . ILE A 1 75 ? 10.659 -4.833 -10.343 1.00 82.38 75 ILE A CA 1
ATOM 638 C C . ILE A 1 75 ? 9.299 -5.440 -9.995 1.00 82.38 75 ILE A C 1
ATOM 640 O O . ILE A 1 75 ? 8.773 -5.155 -8.922 1.00 82.38 75 ILE A O 1
ATOM 644 N N . GLN A 1 76 ? 8.784 -6.355 -10.823 1.00 87.00 76 GLN A N 1
ATOM 645 C CA . GLN A 1 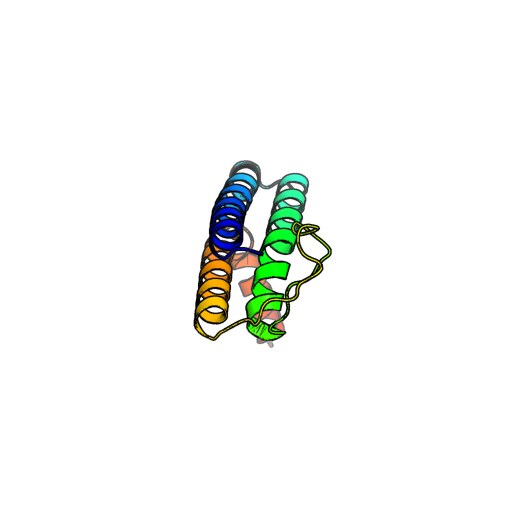76 ? 7.583 -7.138 -10.495 1.00 87.00 76 GLN A CA 1
ATOM 646 C C . GLN A 1 76 ? 7.746 -7.925 -9.188 1.00 87.00 76 GLN A C 1
ATOM 648 O O . GLN A 1 76 ? 6.873 -7.865 -8.323 1.00 87.00 76 GLN A O 1
ATOM 653 N N . ALA A 1 77 ? 8.869 -8.623 -9.000 1.00 88.56 77 ALA A N 1
ATOM 654 C CA . ALA A 1 77 ? 9.120 -9.372 -7.767 1.00 88.56 77 ALA A CA 1
ATOM 655 C C . ALA A 1 77 ? 9.162 -8.458 -6.527 1.00 88.56 77 ALA A C 1
ATOM 657 O O . ALA A 1 77 ? 8.611 -8.804 -5.481 1.00 88.56 77 ALA A O 1
ATOM 658 N N . ASN A 1 78 ? 9.760 -7.269 -6.650 1.00 88.12 78 ASN A N 1
ATOM 659 C CA . ASN A 1 78 ? 9.764 -6.274 -5.574 1.00 88.12 78 ASN A CA 1
ATOM 660 C C . ASN A 1 78 ? 8.357 -5.736 -5.290 1.00 88.12 78 ASN A C 1
ATOM 662 O O . ASN A 1 78 ? 7.971 -5.623 -4.127 1.00 88.12 78 ASN A O 1
ATOM 666 N N . ALA A 1 79 ? 7.565 -5.466 -6.326 1.00 88.44 79 ALA A N 1
ATOM 667 C CA . ALA A 1 79 ? 6.191 -5.013 -6.163 1.00 88.44 79 ALA A CA 1
ATOM 668 C C . ALA A 1 79 ? 5.337 -6.048 -5.417 1.00 88.44 79 ALA A C 1
ATOM 670 O O . ALA A 1 79 ? 4.629 -5.704 -4.466 1.00 88.44 79 ALA A O 1
ATOM 671 N N . LEU A 1 80 ? 5.488 -7.332 -5.755 1.00 91.56 80 LEU A N 1
ATOM 672 C CA . LEU A 1 80 ? 4.855 -8.429 -5.023 1.00 91.56 80 LEU A CA 1
ATOM 673 C C . LEU A 1 80 ? 5.311 -8.490 -3.560 1.00 91.56 80 LEU A C 1
ATOM 675 O O . LEU A 1 80 ? 4.487 -8.625 -2.656 1.00 91.56 80 LEU A O 1
ATOM 679 N N . PHE A 1 81 ? 6.611 -8.361 -3.309 1.00 92.81 81 PHE A N 1
ATOM 680 C CA . PHE A 1 81 ? 7.153 -8.341 -1.953 1.00 92.81 81 PHE A CA 1
ATOM 681 C C . PHE A 1 81 ? 6.542 -7.212 -1.108 1.00 92.81 81 PHE A C 1
ATOM 683 O O . PHE A 1 81 ? 6.082 -7.453 0.012 1.00 92.81 81 PHE A O 1
ATOM 690 N N . PHE A 1 82 ? 6.447 -5.996 -1.653 1.00 91.00 82 PHE A N 1
ATOM 691 C CA . PHE A 1 82 ? 5.826 -4.871 -0.954 1.00 91.00 82 PHE A CA 1
ATOM 692 C C . PHE A 1 82 ? 4.308 -5.028 -0.779 1.00 91.00 82 PHE A C 1
ATOM 694 O O . PHE A 1 82 ? 3.789 -4.609 0.257 1.00 91.00 82 PHE A O 1
ATOM 701 N N . LEU A 1 83 ? 3.593 -5.665 -1.715 1.00 91.25 83 LEU A N 1
ATOM 702 C CA . LEU A 1 83 ? 2.179 -6.038 -1.532 1.00 91.25 83 LEU A CA 1
ATOM 703 C C . LEU A 1 83 ? 2.001 -6.974 -0.329 1.00 91.25 83 LEU A C 1
ATOM 705 O O . LEU A 1 83 ? 1.128 -6.754 0.516 1.00 91.25 83 LEU A O 1
ATOM 709 N N . ILE A 1 84 ? 2.848 -8.001 -0.219 1.00 91.06 84 ILE A N 1
ATOM 710 C CA . ILE A 1 84 ? 2.804 -8.968 0.887 1.00 91.06 84 ILE A CA 1
ATOM 711 C C . ILE A 1 84 ? 3.080 -8.261 2.219 1.00 91.06 84 ILE A C 1
ATOM 713 O O . ILE A 1 84 ? 2.311 -8.415 3.171 1.00 91.06 84 ILE A O 1
ATOM 717 N N . ILE A 1 85 ? 4.133 -7.443 2.289 1.00 92.50 85 ILE A N 1
ATOM 718 C CA . ILE A 1 85 ? 4.487 -6.725 3.521 1.00 92.50 85 ILE A CA 1
ATOM 719 C C . ILE A 1 85 ? 3.391 -5.743 3.929 1.00 92.50 85 ILE A C 1
ATOM 721 O O . ILE A 1 85 ? 3.014 -5.702 5.101 1.00 92.50 85 ILE A O 1
ATOM 725 N N . ASN A 1 86 ? 2.834 -4.977 2.991 1.00 88.69 86 ASN A N 1
ATOM 726 C CA . ASN A 1 86 ? 1.728 -4.081 3.310 1.00 88.69 86 ASN A CA 1
ATOM 727 C C . ASN A 1 86 ? 0.505 -4.857 3.805 1.00 88.69 86 ASN A C 1
ATOM 729 O O . ASN A 1 86 ? -0.156 -4.426 4.747 1.00 88.69 86 ASN A O 1
ATOM 733 N N . THR A 1 87 ? 0.219 -6.025 3.234 1.00 87.69 87 THR A N 1
ATOM 734 C CA . THR A 1 87 ? -0.867 -6.904 3.696 1.00 87.69 87 THR A CA 1
ATOM 735 C C . THR A 1 87 ? -0.624 -7.408 5.124 1.00 87.69 87 THR A C 1
ATOM 737 O O . THR A 1 87 ? -1.563 -7.509 5.911 1.00 87.69 87 THR A O 1
ATOM 740 N N . ALA A 1 88 ? 0.631 -7.614 5.529 1.00 87.25 88 ALA A N 1
ATOM 741 C CA . ALA A 1 88 ? 0.966 -7.936 6.918 1.00 87.25 88 ALA A CA 1
ATOM 742 C C . ALA A 1 88 ? 0.683 -6.782 7.906 1.00 87.25 88 ALA A C 1
ATOM 744 O O . ALA A 1 88 ? 0.595 -7.013 9.111 1.00 87.25 88 ALA A O 1
ATOM 745 N N . THR A 1 89 ? 0.491 -5.547 7.426 1.00 87.00 89 THR A N 1
ATOM 746 C CA . THR A 1 89 ? 0.094 -4.408 8.277 1.00 87.00 89 THR A CA 1
ATOM 747 C C . THR A 1 89 ? -1.408 -4.353 8.565 1.00 87.00 89 THR A C 1
ATOM 749 O O . THR A 1 89 ? -1.841 -3.485 9.333 1.00 87.00 89 THR A O 1
ATOM 752 N N . ILE A 1 90 ? -2.207 -5.250 7.967 1.00 85.31 90 ILE A N 1
ATOM 753 C CA . ILE A 1 90 ? -3.655 -5.266 8.169 1.00 85.31 90 ILE A CA 1
ATOM 754 C C . ILE A 1 90 ? -3.958 -5.515 9.655 1.00 85.31 90 ILE A C 1
ATOM 756 O O . ILE A 1 90 ? -3.531 -6.522 10.224 1.00 85.31 90 ILE A O 1
ATOM 760 N N . PRO A 1 91 ? -4.729 -4.626 10.303 1.00 79.19 91 PRO A N 1
ATOM 761 C CA . PRO A 1 91 ? -5.025 -4.748 11.719 1.00 79.19 91 PRO A CA 1
ATOM 762 C C . PRO A 1 91 ? -5.846 -6.024 12.012 1.00 79.19 91 PRO A C 1
ATOM 764 O O . PRO A 1 91 ? -6.905 -6.245 11.407 1.00 79.19 91 PRO A O 1
ATOM 767 N N . PRO A 1 92 ? -5.415 -6.862 12.977 1.00 69.12 92 PRO A N 1
ATOM 768 C CA . PRO A 1 92 ? -5.956 -8.211 13.177 1.00 69.12 92 PRO A CA 1
ATOM 769 C C . PRO A 1 92 ? -7.423 -8.237 13.635 1.00 69.12 92 PRO A C 1
ATOM 771 O O . PRO A 1 92 ? -8.135 -9.210 13.380 1.00 69.12 92 PRO A O 1
ATOM 774 N N . SER A 1 93 ? -7.918 -7.158 14.255 1.00 62.75 93 SER A N 1
ATOM 775 C CA . SER A 1 93 ? -9.261 -7.085 14.857 1.00 62.75 93 SER A CA 1
ATOM 776 C C . SER A 1 93 ? -10.422 -7.257 13.863 1.00 62.75 93 SER A C 1
ATOM 778 O O . SER A 1 93 ? -11.547 -7.551 14.278 1.00 62.75 93 SER A O 1
ATOM 780 N N . LYS A 1 94 ? -10.183 -7.111 12.550 1.00 60.00 94 LYS A N 1
ATOM 781 C CA . LYS A 1 94 ? -11.209 -7.278 11.502 1.00 60.00 94 LYS A CA 1
ATOM 782 C C . LYS A 1 94 ? -10.917 -8.406 10.514 1.00 60.00 94 LYS A C 1
ATOM 784 O O . LYS A 1 94 ? -11.887 -8.939 9.984 1.00 60.00 94 LYS A O 1
ATOM 789 N N . VAL A 1 95 ? -9.669 -8.842 10.316 1.00 58.22 95 VAL A N 1
ATOM 790 C CA . VAL A 1 95 ? -9.354 -9.969 9.406 1.00 58.22 95 VAL A CA 1
ATOM 791 C C . VAL A 1 95 ? -10.099 -11.230 9.828 1.00 58.22 95 VAL A C 1
ATOM 793 O O . VAL A 1 95 ? -10.758 -11.860 9.006 1.00 58.22 95 VAL A O 1
ATOM 796 N N . GLY A 1 96 ? -10.120 -11.530 11.131 1.00 59.66 96 GLY A N 1
ATOM 797 C CA . GLY A 1 96 ? -10.902 -12.647 11.665 1.00 59.66 96 GLY A CA 1
ATOM 798 C C . GLY A 1 96 ? -12.412 -12.493 11.443 1.00 59.66 96 GLY A C 1
ATOM 799 O O . GLY A 1 96 ? -13.108 -13.477 11.205 1.00 59.66 96 GLY A O 1
ATOM 800 N N . ARG A 1 97 ? -12.941 -11.259 11.453 1.00 62.44 97 ARG A N 1
ATOM 801 C CA . ARG A 1 97 ? -14.367 -10.999 11.195 1.00 62.44 97 ARG A CA 1
ATOM 802 C C . ARG A 1 97 ? -14.717 -11.203 9.723 1.00 62.44 97 ARG A C 1
ATOM 804 O O . ARG A 1 97 ? -15.748 -11.802 9.446 1.00 62.44 97 ARG A O 1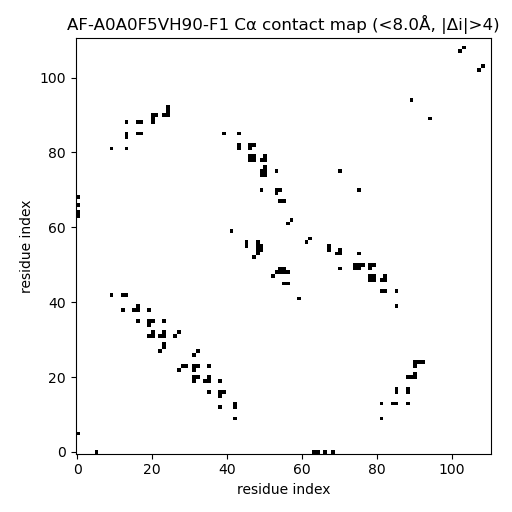
ATOM 811 N N . TRP A 1 98 ? -13.861 -10.753 8.808 1.00 58.31 98 TRP A N 1
ATOM 812 C CA . TRP A 1 98 ? -14.024 -10.958 7.366 1.0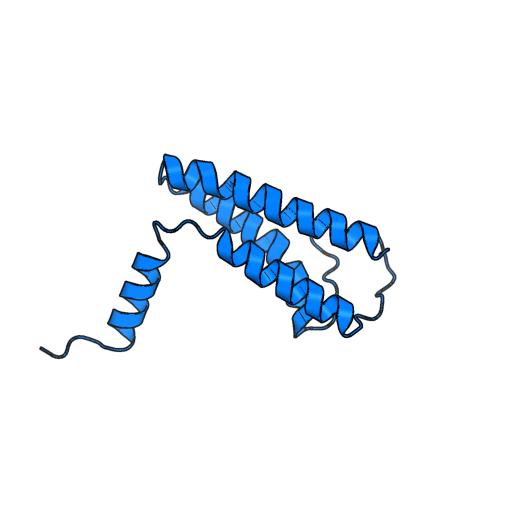0 58.31 98 TRP A CA 1
ATOM 813 C C . TRP A 1 98 ? -13.878 -12.434 6.987 1.00 58.31 98 TRP A C 1
ATOM 815 O O . TRP A 1 98 ? -14.733 -12.944 6.273 1.00 58.31 98 TRP A O 1
ATOM 825 N N . PHE A 1 99 ? -12.902 -13.151 7.558 1.00 59.84 99 PHE A N 1
ATOM 826 C CA . PHE A 1 99 ? -12.772 -14.608 7.402 1.00 59.84 99 PHE A CA 1
ATOM 827 C C . PHE A 1 99 ? -13.988 -15.378 7.926 1.00 59.84 99 PHE A C 1
ATOM 829 O O . PHE A 1 99 ? -14.373 -16.408 7.380 1.00 59.84 99 PHE A O 1
ATOM 836 N N . ARG A 1 100 ? -14.602 -14.895 9.008 1.00 59.91 100 ARG A N 1
ATOM 837 C CA . ARG A 1 100 ? -15.807 -15.509 9.571 1.00 59.91 100 ARG A CA 1
ATOM 838 C C . ARG A 1 100 ? -17.044 -15.235 8.713 1.00 59.91 100 ARG A C 1
ATOM 840 O O . ARG A 1 100 ? -17.877 -16.120 8.574 1.00 59.91 100 ARG A O 1
ATOM 847 N N . ILE A 1 101 ? -17.148 -14.044 8.121 1.00 63.09 101 ILE A N 1
ATOM 848 C CA . ILE A 1 101 ? -18.218 -13.697 7.173 1.00 63.09 101 ILE A CA 1
ATOM 849 C C . ILE A 1 101 ? -18.058 -14.496 5.874 1.00 63.09 101 ILE A C 1
ATOM 851 O O . ILE A 1 101 ? -19.031 -15.076 5.407 1.00 63.09 101 ILE A O 1
ATOM 855 N N . SER A 1 102 ? -16.844 -14.594 5.324 1.00 61.38 102 SER A N 1
ATOM 856 C CA . SER A 1 102 ? -16.593 -15.372 4.108 1.00 61.38 102 SER A CA 1
ATOM 857 C C . SER A 1 102 ? -16.842 -16.863 4.326 1.00 61.38 102 SER A C 1
ATOM 859 O O . SER A 1 102 ? -17.500 -17.486 3.499 1.00 61.38 102 SER A O 1
ATOM 861 N N . LYS A 1 103 ? -16.427 -17.429 5.470 1.00 58.53 103 LYS A N 1
ATOM 862 C CA . LYS A 1 103 ? -16.804 -18.801 5.847 1.00 58.53 103 LYS A CA 1
ATOM 863 C C . LYS A 1 103 ? -18.315 -18.972 6.000 1.00 58.53 103 LYS A C 1
ATOM 865 O O . LYS A 1 103 ? -18.833 -19.976 5.539 1.00 58.53 103 LYS A O 1
ATOM 870 N N . GLY A 1 104 ? -19.017 -18.011 6.602 1.00 65.00 104 GLY A N 1
ATOM 871 C CA . GLY A 1 104 ? -20.477 -18.066 6.746 1.00 65.00 104 GLY A CA 1
ATOM 872 C C . GLY A 1 104 ? -21.243 -17.954 5.422 1.00 65.00 104 GLY A C 1
ATOM 873 O O . GLY A 1 104 ? -22.330 -18.507 5.307 1.00 65.00 104 GLY A O 1
ATOM 874 N N . LEU A 1 105 ? -20.676 -17.277 4.419 1.00 62.81 105 LEU A N 1
ATOM 875 C CA . LEU A 1 105 ? -21.240 -17.183 3.066 1.00 62.81 105 LEU A CA 1
ATOM 876 C C . LEU A 1 105 ? -20.904 -18.403 2.196 1.00 62.81 105 LEU A C 1
ATOM 878 O O . LEU A 1 105 ? -21.732 -18.819 1.393 1.00 62.81 105 LEU A O 1
ATOM 882 N N . LEU A 1 106 ? -19.707 -18.977 2.351 1.00 65.25 106 LEU A N 1
ATOM 883 C CA . LEU A 1 106 ? -19.259 -20.157 1.598 1.00 65.25 106 LEU A CA 1
ATOM 884 C C . LEU A 1 106 ? -19.788 -21.473 2.185 1.00 65.25 106 LEU A C 1
ATOM 886 O O . LEU A 1 106 ? -19.983 -22.439 1.455 1.00 65.25 106 LEU A O 1
ATOM 890 N N . PHE A 1 107 ? -20.051 -21.499 3.490 1.00 65.19 107 PHE A N 1
ATOM 891 C CA . PHE A 1 107 ? -20.646 -22.623 4.207 1.00 65.19 107 PHE A CA 1
ATOM 892 C C . PHE A 1 107 ? -21.837 -22.117 5.026 1.00 65.19 107 PHE A C 1
ATOM 894 O O . PHE A 1 107 ? -21.747 -22.026 6.255 1.00 65.19 107 PHE A O 1
ATOM 901 N N . PRO A 1 108 ? -22.949 -21.735 4.370 1.00 55.50 108 PRO A N 1
ATOM 902 C CA . PRO A 1 108 ? -24.153 -21.369 5.092 1.00 55.50 108 PRO A CA 1
ATOM 903 C C . PRO A 1 108 ? -24.586 -22.577 5.919 1.00 55.50 108 PRO A C 1
ATOM 905 O O . PRO A 1 108 ? -24.746 -23.681 5.396 1.00 55.50 108 PRO A O 1
ATOM 908 N N . ASN A 1 109 ? -24.711 -22.364 7.227 1.00 59.16 109 ASN A N 1
ATOM 909 C CA . ASN A 1 109 ? -25.098 -23.392 8.178 1.00 59.16 109 ASN A CA 1
ATOM 910 C C . ASN A 1 109 ? -26.508 -23.878 7.801 1.00 59.16 109 ASN A C 1
ATOM 912 O O . ASN A 1 109 ? -27.489 -23.179 8.052 1.00 59.16 109 ASN A O 1
ATOM 916 N N . ARG A 1 110 ? -26.600 -25.027 7.122 1.00 54.12 110 ARG A N 1
ATOM 917 C CA . ARG A 1 110 ? -27.867 -25.717 6.859 1.00 54.12 110 ARG A CA 1
ATOM 918 C C . ARG A 1 110 ? -28.263 -26.433 8.148 1.00 54.12 110 ARG A C 1
ATOM 920 O O . ARG A 1 110 ? -27.908 -27.593 8.328 1.00 54.12 110 ARG A O 1
ATOM 927 N N . ASN A 1 111 ? -28.916 -25.698 9.044 1.00 53.03 111 ASN A N 1
ATOM 928 C CA . ASN A 1 111 ? -29.775 -26.296 10.065 1.00 53.03 111 ASN A CA 1
ATOM 929 C C . ASN A 1 111 ? -31.137 -26.598 9.445 1.00 53.03 111 ASN A C 1
ATOM 931 O O . ASN A 1 111 ? -31.622 -25.725 8.687 1.00 53.03 111 ASN A O 1
#

Mean predicted aligned error: 9.57 Å

Solvent-accessible surface area (backbone atoms only — not comparable to full-atom values): 6258 Å² total; per-residue (Å²): 104,60,72,66,58,56,51,52,52,51,53,49,38,41,51,51,28,40,58,35,25,48,59,19,69,76,67,70,42,66,71,36,45,52,54,21,49,51,49,42,51,63,50,40,51,47,27,47,30,33,47,75,70,48,39,76,70,59,86,81,87,46,90,71,47,101,50,84,67,87,63,49,74,68,55,25,53,50,22,49,51,52,44,53,55,46,58,70,39,58,55,68,90,48,54,61,53,51,54,49,50,50,46,46,69,78,53,61,83,85,124

Organism: NCBI:txid265726